Protein AF-A0A351MUK8-F1 (afdb_monomer_lite)

Secondary structure (DSSP, 8-state):
--SSSHHHHHSS-----PPPPPHHHHHHHTT-S-SS--SSGGGPEEEE-STTEEEEEEEETTEEEEEEEEEEEE-TTS-EEEEEEEEE--TT--TT--

Foldseek 3Di:
DPPPVVVVVVVVPPPPPPDPDDPVRVVVVLCPDDLDFDPDQVNFDWADDPPQWIWTWGGDPQKIKIQTFGNPCADPVRDGDRPDIDIDHDPPDDPNPD

Radius of gyration: 23.45 Å; chains: 1; bounding box: 32×62×58 Å

Sequence (98 aa):
MAHTWVLALLMAGAVQLDAADSPEQMLGRCKVTWNSPSRDAFDSMPLSGTRGSGANVWFSEGALYFYLGHNGAYDADEVLRKIGALTLMVPGLELFKL

Structure (mmCIF, N/CA/C/O backbone):
data_AF-A0A351MUK8-F1
#
_entry.id   AF-A0A351MUK8-F1
#
loop_
_atom_site.group_PDB
_atom_site.id
_atom_site.type_symbol
_atom_site.label_atom_id
_atom_site.label_alt_id
_atom_site.label_comp_id
_atom_site.label_asym_id
_atom_site.label_entity_id
_atom_site.label_seq_id
_atom_site.pdbx_PDB_ins_code
_atom_site.Cartn_x
_atom_site.Cartn_y
_atom_site.Cartn_z
_atom_site.occupancy
_atom_site.B_iso_or_equiv
_atom_site.auth_seq_id
_atom_site.auth_comp_id
_atom_site.auth_asym_id
_atom_site.auth_atom_id
_atom_site.pdbx_PDB_model_num
ATOM 1 N N . MET A 1 1 ? -8.819 50.345 -40.351 1.00 57.19 1 MET A N 1
ATOM 2 C CA . MET A 1 1 ? -9.690 50.271 -39.156 1.00 57.19 1 MET A CA 1
ATOM 3 C C . MET A 1 1 ? -9.934 48.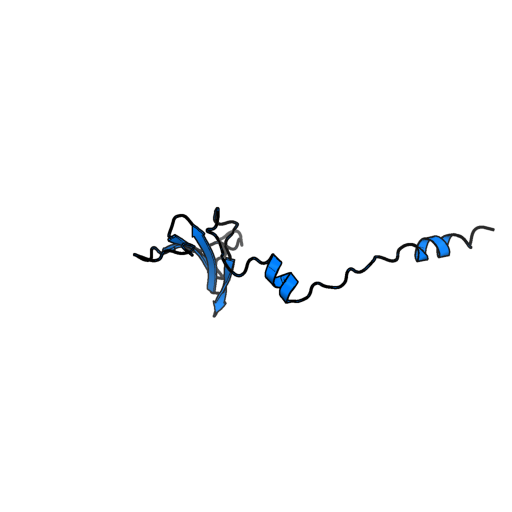809 -38.772 1.00 57.19 1 MET A C 1
ATOM 5 O O . MET A 1 1 ? -11.026 48.305 -38.972 1.00 57.19 1 MET A O 1
ATOM 9 N N . ALA A 1 2 ? -8.910 48.096 -38.290 1.00 51.75 2 ALA A N 1
ATOM 10 C CA . ALA A 1 2 ? -9.033 46.675 -37.921 1.00 51.75 2 ALA A CA 1
ATOM 11 C C . ALA A 1 2 ? -7.965 46.233 -36.898 1.00 51.75 2 ALA A C 1
ATOM 13 O O . ALA A 1 2 ? -7.562 45.077 -36.885 1.00 51.75 2 ALA A O 1
ATOM 14 N N . HIS A 1 3 ? -7.419 47.154 -36.094 1.00 52.84 3 HIS A N 1
ATOM 15 C CA . HIS A 1 3 ? -6.272 46.876 -35.207 1.00 52.84 3 HIS A CA 1
ATOM 16 C C . HIS A 1 3 ? -6.550 47.205 -33.735 1.00 52.84 3 HIS A C 1
ATOM 18 O O . HIS A 1 3 ? -5.628 47.280 -32.935 1.00 52.84 3 HIS A O 1
ATOM 24 N N . THR A 1 4 ? -7.817 47.394 -33.362 1.00 54.28 4 THR A N 1
ATOM 25 C CA . THR A 1 4 ? -8.186 47.761 -31.981 1.00 54.28 4 THR A CA 1
ATOM 26 C C . THR A 1 4 ? -8.927 46.638 -31.247 1.00 54.28 4 THR A C 1
ATOM 28 O O . THR A 1 4 ? -9.018 46.664 -30.028 1.00 54.28 4 THR A O 1
ATOM 31 N N . TRP A 1 5 ? -9.392 45.599 -31.950 1.00 48.38 5 TRP A N 1
ATOM 32 C CA . TRP A 1 5 ? -10.211 44.536 -31.347 1.00 48.38 5 TRP A CA 1
ATOM 33 C C . TRP A 1 5 ? -9.409 43.358 -30.772 1.00 48.38 5 TRP A C 1
ATOM 35 O O . TRP A 1 5 ? -9.886 42.685 -29.864 1.00 48.38 5 TRP A O 1
ATOM 45 N N . VAL A 1 6 ? -8.175 43.125 -31.236 1.00 54.69 6 VAL A N 1
ATOM 46 C CA . VAL A 1 6 ? -7.361 41.972 -30.792 1.00 54.69 6 VAL A CA 1
ATOM 47 C C . VAL A 1 6 ? -6.901 42.123 -29.335 1.00 54.69 6 VAL A C 1
ATOM 49 O O . VAL A 1 6 ? -6.864 41.146 -28.595 1.00 54.69 6 VAL A O 1
ATOM 52 N N . LEU A 1 7 ? -6.631 43.354 -28.888 1.00 48.28 7 LEU A N 1
ATOM 53 C CA . LEU A 1 7 ? -6.224 43.627 -27.504 1.00 48.28 7 LEU A CA 1
ATOM 54 C C . LEU A 1 7 ? -7.366 43.416 -26.498 1.00 48.28 7 LEU A C 1
ATOM 56 O O . LEU A 1 7 ? -7.111 42.988 -25.378 1.00 48.28 7 LEU A O 1
ATOM 60 N N . ALA A 1 8 ? -8.622 43.644 -26.896 1.00 52.00 8 ALA A N 1
ATOM 61 C CA . ALA A 1 8 ? -9.775 43.414 -26.025 1.00 52.00 8 ALA A CA 1
ATOM 62 C C . ALA A 1 8 ? -10.039 41.915 -25.784 1.00 52.00 8 ALA A C 1
ATOM 64 O O . ALA A 1 8 ? -10.451 41.536 -24.690 1.00 52.00 8 ALA A O 1
ATOM 65 N N . LEU A 1 9 ? -9.743 41.053 -26.768 1.00 50.25 9 LEU A N 1
ATOM 66 C CA . LEU A 1 9 ? -9.906 39.600 -26.632 1.00 50.25 9 LEU A CA 1
ATOM 67 C C . LEU A 1 9 ? -8.844 38.960 -25.720 1.00 50.25 9 LEU A C 1
ATOM 69 O O . LEU A 1 9 ? -9.117 37.951 -25.079 1.00 50.25 9 LEU A O 1
ATOM 73 N N . LEU A 1 10 ? -7.651 39.558 -25.631 1.00 49.78 10 LEU A N 1
ATOM 74 C CA . LEU A 1 10 ? -6.561 39.079 -24.771 1.00 49.78 10 LEU A CA 1
ATOM 75 C C . LEU A 1 10 ? -6.753 39.438 -23.287 1.00 49.78 10 LEU A C 1
ATOM 77 O O . LEU A 1 10 ? -6.191 38.767 -22.428 1.00 49.78 10 LEU A O 1
ATOM 81 N N . MET A 1 11 ? -7.574 40.445 -22.971 1.00 53.22 11 MET A N 1
ATOM 82 C CA . MET A 1 11 ? -7.812 40.895 -21.590 1.00 53.22 11 MET A CA 1
ATOM 83 C C . MET A 1 11 ? -9.021 40.227 -20.911 1.00 53.22 11 MET A C 1
ATOM 85 O O . MET A 1 11 ? -9.199 40.382 -19.707 1.00 53.22 11 MET A O 1
ATOM 89 N N . ALA A 1 12 ? -9.847 39.475 -21.649 1.00 51.28 12 ALA A N 1
ATOM 90 C CA . ALA A 1 12 ? -11.023 38.785 -21.102 1.00 51.28 12 ALA A CA 1
ATOM 91 C C . ALA A 1 12 ? -10.709 37.400 -20.499 1.00 51.28 12 ALA A C 1
ATOM 93 O O . ALA A 1 12 ? -11.563 36.795 -19.858 1.00 51.28 12 ALA A O 1
ATOM 94 N N . GLY A 1 13 ? -9.486 36.895 -20.684 1.00 51.94 13 GLY A N 1
ATOM 95 C CA . GLY A 1 13 ? -9.025 35.617 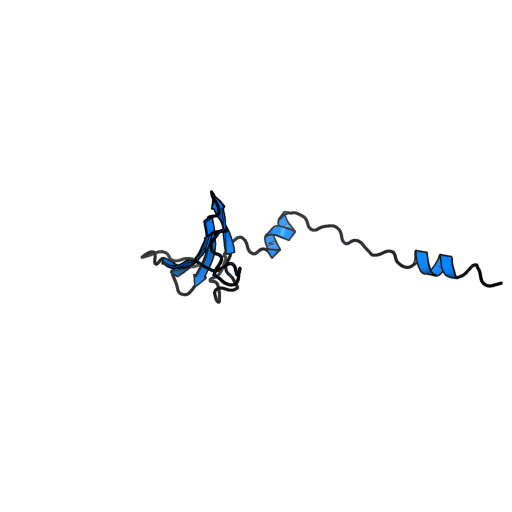-20.144 1.00 51.94 13 GLY A CA 1
ATOM 96 C C . GLY A 1 13 ? -8.347 35.757 -18.785 1.00 51.94 13 GLY A C 1
ATOM 97 O O . GLY A 1 13 ? -7.248 35.242 -18.604 1.00 51.94 13 GLY A O 1
ATOM 98 N N . ALA A 1 14 ? -8.951 36.470 -17.834 1.00 58.09 14 ALA A N 1
ATOM 99 C CA . ALA A 1 14 ? -8.521 36.351 -16.446 1.00 58.09 14 ALA A CA 1
ATOM 100 C C . ALA A 1 14 ? -8.962 34.967 -15.953 1.00 58.09 14 ALA A C 1
ATOM 102 O O . ALA A 1 14 ? -10.083 34.797 -15.486 1.00 58.0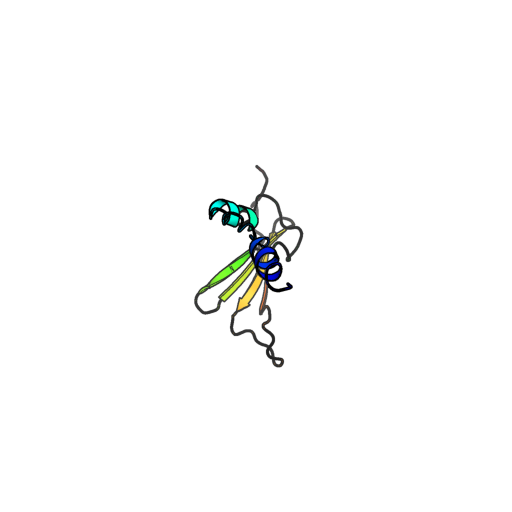9 14 ALA A O 1
ATOM 103 N N . VAL A 1 15 ? -8.098 33.963 -16.120 1.00 60.91 15 VAL A N 1
ATOM 104 C CA . VAL A 1 15 ? -8.240 32.676 -15.436 1.00 60.91 15 VAL A CA 1
ATOM 105 C C . VAL A 1 15 ? -8.292 33.006 -13.949 1.00 60.91 15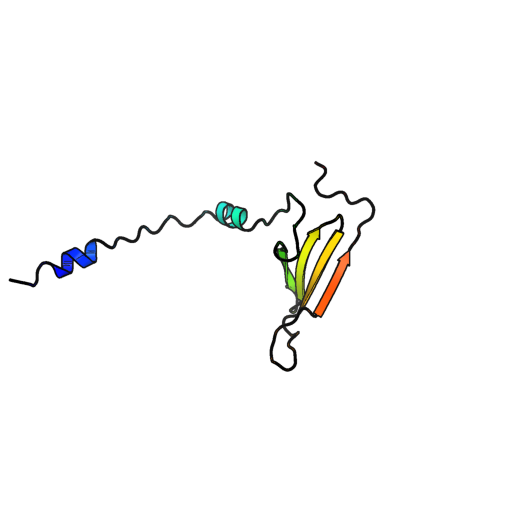 VAL A C 1
ATOM 107 O O . VAL A 1 15 ? -7.296 33.475 -13.395 1.00 60.91 15 VAL A O 1
ATOM 110 N N . GLN A 1 16 ? -9.452 32.837 -13.309 1.00 61.75 16 GLN A N 1
ATOM 111 C CA . GLN A 1 16 ? -9.515 32.857 -11.855 1.00 61.75 16 GLN A CA 1
ATOM 112 C C . GLN A 1 16 ? -8.621 31.720 -11.357 1.00 61.75 16 GLN A C 1
ATOM 114 O O . GLN A 1 16 ? -8.970 30.546 -11.453 1.00 61.75 16 GLN A O 1
ATOM 119 N N . LEU A 1 17 ? -7.427 32.071 -10.883 1.00 59.12 17 LEU A N 1
ATOM 120 C CA . LEU A 1 17 ? -6.626 31.172 -10.073 1.00 59.12 17 LEU A CA 1
ATOM 121 C C . LEU A 1 17 ? -7.377 31.055 -8.752 1.00 59.12 17 LEU A C 1
ATOM 123 O O . LEU A 1 17 ? -7.342 31.983 -7.941 1.00 59.12 17 LEU A O 1
ATOM 127 N N . ASP A 1 18 ? -8.114 29.958 -8.580 1.00 71.19 18 ASP A N 1
ATOM 128 C CA . ASP A 1 18 ? -8.664 29.620 -7.275 1.00 71.19 18 ASP A CA 1
ATOM 129 C C . ASP A 1 18 ? -7.527 29.655 -6.252 1.00 71.19 18 ASP A C 1
ATOM 131 O O . ASP A 1 18 ? -6.390 29.253 -6.538 1.00 71.19 18 ASP A O 1
ATOM 135 N N . ALA A 1 19 ? -7.822 30.190 -5.069 1.00 72.56 19 ALA A N 1
ATOM 136 C CA . ALA A 1 19 ? -6.863 30.178 -3.981 1.00 72.56 19 ALA A CA 1
ATOM 137 C C . ALA A 1 19 ? -6.428 28.726 -3.747 1.00 72.56 19 ALA A C 1
ATOM 139 O O . ALA A 1 19 ? -7.271 27.837 -3.625 1.00 72.56 19 ALA A O 1
ATOM 140 N N . ALA A 1 20 ? -5.115 28.486 -3.720 1.00 79.12 20 ALA A N 1
ATOM 141 C CA . ALA A 1 20 ? -4.591 27.162 -3.420 1.00 79.12 20 ALA A CA 1
ATOM 142 C C . ALA A 1 20 ? -5.178 26.684 -2.083 1.00 79.12 20 ALA A C 1
ATOM 144 O O . ALA A 1 20 ? -5.185 27.441 -1.108 1.00 79.12 20 ALA A O 1
ATOM 145 N N . ASP A 1 21 ? -5.681 25.448 -2.059 1.00 83.31 21 ASP A N 1
ATOM 146 C CA . ASP A 1 21 ? -6.203 24.829 -0.842 1.00 83.31 21 ASP A CA 1
ATOM 147 C C . ASP A 1 21 ? -5.176 24.945 0.291 1.00 83.31 21 ASP A C 1
ATOM 149 O O . ASP A 1 21 ? -3.966 24.802 0.077 1.00 83.31 21 ASP A O 1
ATOM 153 N N . SER A 1 22 ? -5.648 25.148 1.522 1.00 88.31 22 SER A N 1
ATOM 154 C CA . SER A 1 22 ? -4.760 25.041 2.676 1.00 88.31 22 SER A CA 1
ATOM 155 C C . SER A 1 22 ? -4.193 23.613 2.774 1.00 88.31 22 SER A C 1
ATOM 157 O O . SER A 1 22 ? -4.848 22.656 2.345 1.00 88.31 22 SER A O 1
ATOM 159 N N . PRO A 1 23 ? -3.011 23.411 3.384 1.00 83.62 23 PRO A N 1
ATOM 160 C CA . PRO A 1 23 ? -2.463 22.069 3.589 1.00 83.62 23 PRO A CA 1
ATOM 161 C C . PRO A 1 23 ? -3.451 21.104 4.266 1.00 83.62 23 PRO A C 1
ATOM 163 O O . PRO A 1 23 ? -3.505 19.929 3.918 1.00 83.62 23 PRO A O 1
ATOM 166 N N . GLU A 1 24 ? -4.286 21.599 5.184 1.00 84.81 24 GLU A N 1
ATOM 167 C CA . GLU A 1 24 ? -5.325 20.808 5.855 1.00 84.81 24 GLU A CA 1
ATOM 168 C C . GLU A 1 24 ? -6.440 20.371 4.897 1.00 84.81 24 GLU A C 1
ATOM 170 O O . GLU A 1 24 ? -6.865 19.215 4.920 1.00 84.81 24 GLU A O 1
ATOM 175 N N . GLN A 1 25 ? -6.880 21.267 4.012 1.00 84.81 25 GLN A N 1
ATOM 176 C CA . GLN A 1 25 ? -7.870 20.954 2.980 1.00 84.81 25 GLN A CA 1
ATOM 177 C C . GLN A 1 25 ? -7.314 19.952 1.960 1.00 84.81 25 GLN A C 1
ATOM 179 O O . GLN A 1 25 ? -8.028 19.031 1.558 1.00 84.81 25 GLN A O 1
ATOM 184 N N . MET A 1 26 ? -6.033 20.071 1.594 1.00 84.25 26 MET A N 1
ATOM 185 C CA . MET A 1 26 ? -5.353 19.091 0.742 1.00 84.25 26 MET A CA 1
ATOM 186 C C . MET A 1 26 ? -5.283 17.714 1.414 1.00 84.25 26 MET A C 1
ATOM 188 O O . MET A 1 26 ? -5.632 16.707 0.800 1.00 84.25 26 MET A O 1
ATOM 192 N N . LEU A 1 27 ? -4.895 17.659 2.692 1.00 80.50 27 LEU A N 1
ATOM 193 C CA . LEU A 1 27 ? -4.823 16.413 3.462 1.00 80.50 27 LEU A CA 1
ATOM 194 C C . LEU A 1 27 ? -6.197 15.759 3.643 1.00 80.50 27 LEU A C 1
ATOM 196 O O . LEU A 1 27 ? -6.307 14.534 3.550 1.00 80.50 27 LEU A O 1
ATOM 200 N N . GLY A 1 28 ? -7.250 16.560 3.832 1.00 80.38 28 GLY A N 1
ATOM 201 C CA . GLY A 1 28 ? -8.627 16.077 3.924 1.00 80.38 28 GLY A CA 1
ATOM 202 C C . GLY A 1 28 ? -9.080 15.308 2.678 1.00 80.38 28 GLY A C 1
ATOM 203 O O . GLY A 1 28 ? -9.825 14.334 2.793 1.00 80.38 28 GLY A O 1
ATOM 204 N N . ARG A 1 29 ? -8.579 15.673 1.489 1.00 79.25 29 ARG A N 1
ATOM 205 C CA . ARG A 1 29 ? -8.862 14.962 0.227 1.00 79.25 29 ARG A CA 1
ATOM 206 C C . ARG A 1 29 ? -8.118 13.632 0.111 1.00 79.25 29 ARG A C 1
ATOM 208 O O . ARG A 1 29 ? -8.616 12.713 -0.531 1.00 79.25 29 ARG A O 1
ATOM 215 N N . CYS A 1 30 ? -6.957 13.512 0.751 1.00 76.69 30 CYS A N 1
ATOM 216 C CA . CYS A 1 30 ? -6.100 12.330 0.674 1.00 76.69 30 CYS A CA 1
ATOM 217 C C . CYS A 1 30 ? -6.558 11.160 1.562 1.00 76.69 30 CYS A C 1
ATOM 219 O O . CYS A 1 30 ? -5.919 10.113 1.524 1.00 76.69 30 CYS A O 1
ATOM 221 N N . LYS A 1 31 ? -7.627 11.317 2.365 1.00 75.06 31 LYS A N 1
ATOM 222 C CA . LYS A 1 31 ? -8.154 10.283 3.284 1.00 75.06 31 LYS A CA 1
ATOM 223 C C . LYS A 1 31 ? -7.057 9.598 4.120 1.00 75.06 31 LYS A C 1
ATOM 225 O O . LYS A 1 31 ? -7.071 8.388 4.313 1.00 75.06 31 LYS A O 1
ATOM 230 N N . VAL A 1 32 ? -6.105 10.386 4.627 1.00 78.62 32 VAL A N 1
ATOM 231 C CA . VAL A 1 32 ? -4.924 9.883 5.360 1.00 78.62 32 VAL A CA 1
ATOM 232 C C . VAL A 1 32 ? -5.262 9.179 6.678 1.00 78.62 32 VAL A C 1
ATOM 234 O O . VAL A 1 32 ? -4.460 8.409 7.199 1.00 78.62 32 VAL A O 1
ATOM 237 N N . THR A 1 33 ? -6.459 9.426 7.210 1.00 82.06 33 THR A N 1
ATOM 238 C CA . THR A 1 33 ? -7.015 8.720 8.362 1.00 82.06 33 THR A CA 1
ATOM 239 C C . THR A 1 33 ? -8.128 7.804 7.879 1.00 82.06 33 THR A C 1
ATOM 241 O O . THR A 1 33 ? -9.116 8.278 7.314 1.00 82.06 33 THR A O 1
ATOM 244 N N . TRP A 1 34 ? -8.018 6.504 8.153 1.00 81.62 34 TRP A N 1
ATOM 245 C CA . TRP A 1 34 ? -9.152 5.605 7.974 1.00 81.62 34 TRP A CA 1
ATOM 246 C C . TRP A 1 34 ? -10.172 5.839 9.084 1.00 81.62 34 TRP A C 1
ATOM 248 O O . TRP A 1 34 ? -9.876 5.693 10.267 1.00 81.62 34 TRP A O 1
ATOM 258 N N . ASN A 1 35 ? -11.392 6.176 8.685 1.00 85.88 35 ASN A N 1
ATOM 259 C CA . ASN A 1 35 ? -12.580 6.251 9.538 1.00 85.88 35 ASN A CA 1
ATOM 260 C C . ASN A 1 35 ? -13.607 5.155 9.200 1.00 85.88 35 ASN A C 1
ATOM 262 O O . ASN A 1 35 ? -14.643 5.052 9.848 1.00 85.88 35 ASN A O 1
ATOM 266 N N . SER A 1 36 ? -13.319 4.351 8.179 1.00 87.75 36 SER A N 1
ATOM 267 C CA . SER A 1 36 ? -14.118 3.220 7.725 1.00 87.75 36 SER A CA 1
ATOM 268 C C . SER A 1 36 ? -13.209 2.187 7.043 1.00 87.75 36 SER A C 1
ATOM 270 O O . SER A 1 36 ? -12.123 2.553 6.573 1.00 87.75 36 SER A O 1
ATOM 272 N N . PRO A 1 37 ? -13.624 0.909 6.974 1.00 89.44 37 PRO A N 1
ATOM 273 C CA . PRO A 1 37 ? -12.933 -0.094 6.174 1.00 89.44 37 PRO A CA 1
ATOM 274 C C . PRO A 1 37 ? -12.864 0.295 4.691 1.00 89.44 37 PRO A C 1
ATOM 276 O O . PRO A 1 37 ? -13.783 0.900 4.141 1.00 89.44 37 PRO A O 1
ATOM 279 N N . SER A 1 38 ? -11.779 -0.101 4.038 1.00 91.00 38 SER A N 1
ATOM 280 C CA . SER A 1 38 ? -11.582 -0.011 2.592 1.00 91.00 38 SER A CA 1
ATOM 281 C C . SER A 1 38 ? -12.485 -1.000 1.852 1.00 91.00 38 SER A C 1
ATOM 283 O O . SER A 1 38 ? -12.662 -2.140 2.300 1.00 91.00 38 SER A O 1
ATOM 285 N N . ARG A 1 39 ? -13.011 -0.595 0.689 1.00 92.56 39 ARG A N 1
ATOM 286 C CA . ARG A 1 39 ? -13.815 -1.483 -0.163 1.00 92.56 39 ARG A CA 1
ATOM 287 C C . ARG A 1 39 ? -12.951 -2.568 -0.800 1.00 92.56 39 ARG A C 1
ATOM 289 O O . ARG A 1 39 ? -13.363 -3.718 -0.878 1.00 92.56 39 ARG A O 1
ATOM 296 N N . ASP A 1 40 ? -11.773 -2.182 -1.279 1.00 92.88 40 ASP A N 1
ATOM 297 C CA . ASP A 1 40 ? -10.824 -3.043 -1.981 1.00 92.88 40 ASP A CA 1
ATOM 298 C C . ASP A 1 40 ? -9.415 -2.406 -1.982 1.00 92.88 40 ASP A C 1
ATOM 300 O O . ASP A 1 40 ? -9.158 -1.407 -1.306 1.00 92.88 40 ASP A O 1
ATOM 304 N N . ALA A 1 41 ? -8.481 -2.982 -2.743 1.00 93.56 41 ALA A N 1
ATOM 305 C CA . ALA A 1 41 ? -7.104 -2.497 -2.826 1.00 93.56 41 ALA A CA 1
ATOM 306 C C . ALA A 1 41 ? -6.942 -1.119 -3.508 1.00 93.56 41 ALA A C 1
ATOM 308 O O . ALA A 1 41 ? -5.876 -0.510 -3.378 1.00 93.56 41 ALA A O 1
ATOM 309 N N . PHE A 1 42 ? -7.948 -0.603 -4.224 1.00 91.75 42 PHE A N 1
ATOM 310 C CA . PHE A 1 42 ? -7.897 0.741 -4.814 1.00 91.75 42 PHE A CA 1
ATOM 311 C C . PHE A 1 42 ? -8.012 1.845 -3.758 1.00 91.75 42 PHE A C 1
ATOM 313 O O . PHE A 1 42 ? -7.520 2.946 -3.985 1.00 91.75 42 PHE A O 1
ATOM 320 N N . ASP A 1 43 ? -8.573 1.534 -2.588 1.00 91.50 43 ASP A N 1
ATOM 321 C CA . ASP A 1 43 ? -8.615 2.432 -1.429 1.00 91.50 43 ASP A CA 1
ATOM 322 C C . ASP A 1 43 ? -7.329 2.361 -0.577 1.00 91.50 43 ASP A C 1
ATOM 324 O O . ASP A 1 43 ? -7.267 2.908 0.527 1.00 91.50 43 ASP A O 1
ATOM 328 N N . SER A 1 44 ? -6.298 1.656 -1.058 1.00 92.88 44 SER A N 1
ATOM 329 C CA . SER A 1 44 ? -5.060 1.472 -0.306 1.00 92.88 44 SER A CA 1
ATOM 330 C C . SER A 1 44 ? -4.257 2.756 -0.148 1.00 92.88 44 SER A C 1
ATOM 332 O O . SER A 1 44 ? -4.073 3.540 -1.079 1.00 92.88 44 SER A O 1
ATOM 334 N N . MET A 1 45 ? -3.696 2.925 1.045 1.00 92.56 45 MET A N 1
ATOM 335 C CA . MET A 1 45 ? -2.779 4.003 1.350 1.00 92.56 45 MET A CA 1
ATOM 336 C C . MET A 1 45 ? -1.350 3.581 0.979 1.00 92.56 45 MET A C 1
ATOM 338 O O . MET A 1 45 ? -0.881 2.527 1.431 1.00 92.56 45 MET A O 1
ATOM 342 N N . PRO A 1 46 ? -0.639 4.365 0.150 1.00 91.81 46 PRO A N 1
ATOM 343 C CA . PRO A 1 46 ? 0.756 4.098 -0.149 1.00 91.81 46 PRO A CA 1
ATOM 344 C C . PRO A 1 46 ? 1.626 4.439 1.064 1.00 91.81 46 PRO A C 1
ATOM 346 O O . PRO A 1 46 ? 1.543 5.527 1.629 1.00 91.81 46 PRO A O 1
ATOM 349 N N . LEU A 1 47 ? 2.507 3.516 1.431 1.00 91.69 47 LEU A N 1
ATOM 350 C CA . LEU A 1 47 ? 3.542 3.698 2.435 1.00 91.69 47 LEU A CA 1
ATOM 351 C C . LEU A 1 47 ? 4.904 3.629 1.754 1.00 91.69 47 LEU A C 1
ATOM 353 O O . LEU A 1 47 ? 5.243 2.634 1.109 1.00 91.69 47 LEU A O 1
ATOM 357 N N . SER A 1 48 ? 5.699 4.681 1.927 1.00 90.19 48 SER A N 1
ATOM 358 C CA . SER A 1 48 ? 7.108 4.669 1.548 1.00 90.19 48 SER A CA 1
ATOM 359 C C . SER A 1 48 ? 7.941 4.211 2.736 1.00 90.19 48 SER A C 1
ATOM 361 O O . SER A 1 48 ? 7.803 4.736 3.840 1.00 90.19 48 SER A O 1
ATOM 363 N N . GLY A 1 49 ? 8.827 3.253 2.505 1.00 90.69 49 GLY A N 1
ATOM 364 C CA . GLY A 1 49 ? 9.856 2.853 3.452 1.00 90.69 49 GLY A CA 1
ATOM 365 C C . GLY A 1 49 ? 11.211 3.469 3.115 1.00 90.69 49 GLY A C 1
ATOM 366 O O . GLY A 1 49 ? 11.339 4.374 2.287 1.00 90.69 49 GLY A O 1
ATOM 367 N N . THR A 1 50 ? 12.252 2.958 3.770 1.00 93.25 50 THR A N 1
ATOM 368 C CA . THR A 1 50 ? 13.645 3.299 3.452 1.00 93.25 50 THR A CA 1
ATOM 369 C C . THR A 1 50 ? 14.231 2.295 2.460 1.00 93.25 50 THR A C 1
ATOM 371 O O . THR A 1 50 ? 13.706 1.193 2.288 1.00 93.25 50 THR A O 1
ATOM 374 N N . ARG A 1 51 ? 15.337 2.663 1.799 1.00 94.81 51 ARG A N 1
ATOM 375 C CA . ARG A 1 51 ? 16.105 1.762 0.916 1.00 94.81 51 ARG A CA 1
ATOM 376 C C . ARG A 1 51 ? 15.268 1.128 -0.204 1.00 94.81 51 ARG A C 1
ATOM 378 O O . ARG A 1 51 ? 15.454 -0.036 -0.521 1.00 94.81 51 ARG A O 1
ATOM 385 N N . GLY A 1 52 ? 14.331 1.885 -0.772 1.00 93.56 52 GLY A N 1
ATOM 386 C CA . GLY A 1 52 ? 13.506 1.425 -1.891 1.00 93.56 52 GLY A CA 1
ATOM 387 C C . GLY A 1 52 ? 12.310 0.553 -1.508 1.00 93.56 52 GLY A C 1
ATOM 388 O O . GLY A 1 52 ? 11.530 0.213 -2.393 1.00 93.56 52 GLY A O 1
ATOM 389 N N . SER A 1 53 ? 12.130 0.220 -0.226 1.00 95.06 53 SER A N 1
ATOM 390 C CA . SER A 1 53 ? 10.951 -0.508 0.256 1.00 95.06 53 SER A CA 1
ATOM 391 C C . SER A 1 53 ? 9.697 0.367 0.265 1.00 95.06 53 SER A C 1
ATOM 393 O O . SER A 1 53 ? 9.762 1.578 0.471 1.00 95.06 53 SER A O 1
ATOM 395 N N . GLY A 1 54 ? 8.541 -0.257 0.070 1.00 95.31 54 GLY A N 1
ATOM 396 C CA . GLY A 1 54 ? 7.242 0.385 0.214 1.00 95.31 54 GLY A CA 1
ATOM 397 C C . GLY A 1 54 ? 6.111 -0.634 0.212 1.00 95.31 54 GLY A C 1
ATOM 398 O O . GLY A 1 54 ? 6.325 -1.829 0.005 1.00 95.31 54 GLY A O 1
ATOM 399 N N . ALA A 1 55 ? 4.893 -0.167 0.441 1.00 96.25 55 ALA A N 1
ATOM 400 C CA . ALA A 1 55 ? 3.707 -1.004 0.369 1.00 96.25 55 ALA A CA 1
ATOM 401 C C . ALA A 1 55 ? 2.472 -0.181 0.011 1.00 96.25 55 ALA A C 1
ATOM 403 O O . ALA A 1 55 ? 2.413 1.014 0.269 1.00 96.25 55 ALA A O 1
ATOM 404 N N . ASN A 1 56 ? 1.466 -0.834 -0.549 1.00 95.81 56 ASN A N 1
ATOM 405 C CA . ASN A 1 56 ? 0.093 -0.347 -0.492 1.00 95.81 56 ASN A CA 1
ATOM 406 C C . ASN A 1 56 ? -0.606 -1.095 0.636 1.00 95.81 56 ASN A C 1
ATOM 408 O O . ASN A 1 56 ? -0.546 -2.324 0.647 1.00 95.81 56 ASN A O 1
ATOM 412 N N . VAL A 1 57 ? -1.236 -0.377 1.563 1.00 94.62 57 VAL A N 1
ATOM 413 C CA . VAL A 1 57 ? -1.897 -0.964 2.735 1.00 94.62 57 VAL A CA 1
ATOM 414 C C . VAL A 1 57 ? -3.362 -0.583 2.745 1.00 94.62 57 VAL A C 1
ATOM 416 O O . VAL A 1 57 ? -3.689 0.569 2.491 1.00 94.62 57 VAL A O 1
ATOM 419 N N . TRP A 1 58 ? -4.246 -1.527 3.036 1.00 93.44 58 TRP A N 1
ATOM 420 C CA . TRP A 1 58 ? -5.666 -1.253 3.240 1.00 93.44 58 TRP A CA 1
ATOM 421 C C . TRP A 1 58 ? -6.229 -2.173 4.314 1.00 93.44 58 TRP A C 1
ATOM 423 O O . TRP A 1 58 ? -5.680 -3.245 4.574 1.00 93.44 58 TRP A O 1
ATOM 433 N N . PHE A 1 59 ? -7.318 -1.754 4.949 1.00 91.38 59 PHE A N 1
ATOM 434 C CA . PHE A 1 59 ? -8.035 -2.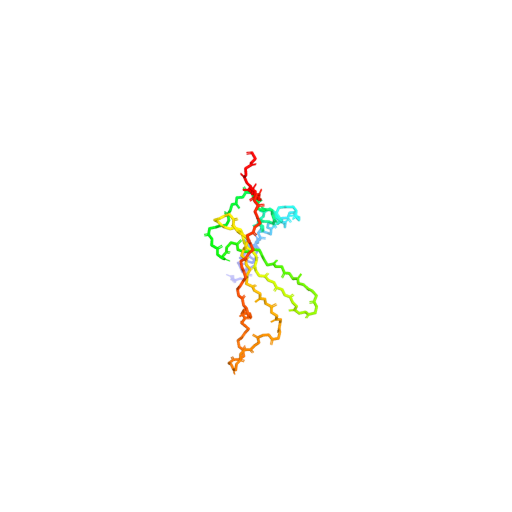592 5.902 1.00 91.38 59 PHE A CA 1
ATOM 435 C C . PHE A 1 59 ? -9.377 -2.993 5.319 1.00 91.38 59 PHE A C 1
ATOM 437 O O . PHE A 1 59 ? -10.163 -2.128 4.950 1.00 91.38 59 PHE A O 1
ATOM 444 N N . SER A 1 60 ? -9.664 -4.284 5.266 1.00 90.00 60 SER A N 1
ATOM 445 C CA . SER A 1 60 ? -10.964 -4.786 4.828 1.00 90.00 60 SER A CA 1
ATOM 446 C C . SER A 1 60 ? -11.288 -6.069 5.580 1.00 90.00 60 SER A C 1
ATOM 448 O O . SER A 1 60 ? -10.383 -6.724 6.079 1.00 90.00 60 SER A O 1
ATOM 450 N N . GLU A 1 61 ? -12.568 -6.404 5.720 1.00 87.88 61 GLU A N 1
ATOM 451 C CA . GLU A 1 61 ? -13.011 -7.686 6.301 1.00 87.88 61 GLU A CA 1
ATOM 452 C C . GLU A 1 61 ? -12.330 -8.083 7.635 1.00 87.88 61 GLU A C 1
ATOM 454 O O . GLU A 1 61 ? -12.112 -9.258 7.917 1.00 87.88 61 GLU A O 1
ATOM 459 N N . GLY A 1 62 ? -11.972 -7.109 8.481 1.00 87.00 62 GLY A N 1
ATOM 460 C CA . GLY A 1 62 ? -11.319 -7.385 9.766 1.00 87.00 62 GLY A CA 1
ATOM 461 C C . GLY A 1 62 ? -9.807 -7.648 9.695 1.00 87.00 62 GLY A C 1
ATOM 462 O O . GLY A 1 62 ? -9.208 -8.004 10.709 1.00 87.00 62 GLY A O 1
ATOM 463 N N . ALA A 1 63 ? -9.170 -7.472 8.537 1.00 90.44 63 ALA A N 1
ATOM 464 C CA . ALA A 1 63 ? -7.749 -7.728 8.331 1.00 90.44 63 ALA A CA 1
ATOM 465 C C . ALA A 1 63 ? -7.032 -6.562 7.636 1.00 90.44 63 ALA A C 1
ATOM 467 O O . ALA A 1 63 ? -7.610 -5.807 6.851 1.00 90.44 63 ALA A O 1
ATOM 468 N N . LEU A 1 64 ? -5.732 -6.435 7.913 1.00 92.50 64 LEU A N 1
ATOM 469 C CA . LEU A 1 64 ? -4.840 -5.558 7.159 1.00 92.50 64 LEU A CA 1
ATOM 470 C C . LEU A 1 64 ? -4.253 -6.323 5.977 1.00 92.50 64 LEU A C 1
ATOM 472 O O . LEU A 1 64 ? -3.695 -7.406 6.141 1.00 92.50 64 LEU A O 1
ATOM 476 N N . TYR A 1 65 ? -4.310 -5.722 4.801 1.00 95.00 65 TYR A N 1
ATOM 477 C CA . TYR A 1 65 ? -3.740 -6.262 3.579 1.00 95.00 65 TYR A CA 1
ATOM 478 C C . TYR A 1 65 ? -2.612 -5.371 3.081 1.00 95.00 65 TYR A C 1
ATOM 480 O O . TYR A 1 65 ? -2.644 -4.149 3.237 1.00 95.00 65 TYR A O 1
ATOM 488 N N . PHE A 1 66 ? -1.623 -6.000 2.456 1.00 96.62 66 PHE A N 1
ATOM 489 C CA . PHE A 1 66 ? -0.428 -5.349 1.955 1.00 96.62 66 PHE A CA 1
ATOM 490 C C . PHE A 1 66 ? -0.120 -5.858 0.554 1.00 96.62 66 PHE A C 1
ATOM 492 O O . PHE A 1 66 ? 0.007 -7.065 0.346 1.00 96.62 66 PHE A O 1
ATOM 499 N N . TYR A 1 67 ? 0.123 -4.942 -0.379 1.00 97.25 67 TYR A N 1
ATOM 500 C CA . TYR A 1 67 ? 0.938 -5.233 -1.553 1.00 97.25 67 TYR A CA 1
ATOM 501 C C . TYR A 1 67 ? 2.330 -4.675 -1.338 1.00 97.25 67 TYR A C 1
ATOM 503 O O . TYR A 1 67 ? 2.532 -3.460 -1.340 1.00 97.25 67 TYR A O 1
ATOM 511 N N . LEU A 1 68 ? 3.288 -5.576 -1.165 1.00 96.50 68 LEU A N 1
ATOM 512 C CA . LEU A 1 68 ? 4.680 -5.237 -0.935 1.00 96.50 68 LEU A CA 1
ATOM 513 C C . LEU A 1 68 ? 5.306 -4.731 -2.237 1.00 96.50 68 LEU A C 1
ATOM 515 O O . LEU A 1 68 ? 5.081 -5.283 -3.318 1.00 96.50 68 LEU A O 1
ATOM 519 N N . GLY A 1 69 ? 6.088 -3.663 -2.133 1.00 95.31 69 GLY A N 1
ATOM 520 C CA . GLY A 1 69 ? 6.786 -3.040 -3.246 1.00 95.31 69 GLY A CA 1
ATOM 521 C C . GLY A 1 69 ? 8.259 -2.823 -2.931 1.00 95.31 69 GLY A C 1
ATOM 522 O O . GLY A 1 69 ? 8.648 -2.571 -1.790 1.00 95.31 69 GLY A O 1
ATOM 523 N N . HIS A 1 70 ? 9.074 -2.893 -3.976 1.00 96.06 70 HIS A N 1
ATOM 524 C CA . HIS A 1 70 ? 10.456 -2.448 -3.940 1.00 96.06 70 HIS A CA 1
ATOM 525 C C . HIS A 1 70 ? 10.765 -1.709 -5.241 1.00 96.06 70 HIS A C 1
ATOM 527 O O . HIS A 1 70 ? 10.373 -2.176 -6.306 1.00 96.06 70 HIS A O 1
ATOM 533 N N . ASN A 1 71 ? 11.468 -0.579 -5.188 1.00 94.94 71 ASN A N 1
ATOM 534 C CA . ASN A 1 71 ? 11.752 0.246 -6.372 1.00 94.94 71 ASN A CA 1
ATOM 535 C C . ASN A 1 71 ? 12.624 -0.446 -7.436 1.00 94.94 71 ASN A C 1
ATOM 537 O O . ASN A 1 71 ? 12.718 0.054 -8.546 1.00 94.94 71 ASN A O 1
ATOM 541 N N . GLY A 1 72 ? 13.261 -1.566 -7.096 1.00 95.88 72 GLY A N 1
ATOM 542 C CA . GLY A 1 72 ? 14.011 -2.426 -8.017 1.00 95.88 72 GLY A CA 1
ATOM 543 C C . GLY A 1 72 ? 13.246 -3.655 -8.519 1.00 95.88 72 GLY A C 1
ATOM 544 O O . GLY A 1 72 ? 13.855 -4.516 -9.139 1.00 95.88 72 GLY A O 1
ATOM 545 N N . ALA A 1 73 ? 11.950 -3.786 -8.225 1.00 96.19 73 ALA A N 1
ATOM 546 C CA . ALA A 1 73 ? 11.146 -4.957 -8.582 1.00 96.19 73 ALA A CA 1
ATOM 547 C C . ALA A 1 73 ? 10.640 -4.915 -10.033 1.00 96.19 73 ALA A C 1
ATOM 549 O O . ALA A 1 73 ? 9.444 -5.070 -10.283 1.00 96.19 73 ALA A O 1
ATOM 550 N N . TYR A 1 74 ? 11.541 -4.652 -10.974 1.00 97.50 74 TYR A N 1
ATOM 551 C CA . TYR A 1 74 ? 11.232 -4.694 -12.397 1.00 97.50 74 TYR A CA 1
ATOM 552 C C . TYR A 1 74 ? 11.281 -6.134 -12.903 1.00 97.50 74 TYR A C 1
ATOM 554 O O . TYR A 1 74 ? 12.140 -6.915 -12.488 1.00 97.50 74 TYR A O 1
ATOM 562 N N . ASP A 1 75 ? 10.344 -6.487 -13.775 1.00 96.00 75 ASP A N 1
ATOM 563 C CA . ASP A 1 75 ? 10.391 -7.744 -14.517 1.00 96.00 75 ASP A CA 1
ATOM 564 C C . ASP A 1 75 ? 11.233 -7.615 -15.801 1.00 96.00 75 ASP A C 1
ATOM 566 O O . ASP A 1 75 ? 11.886 -6.599 -16.045 1.00 96.00 75 ASP A O 1
ATOM 570 N N . ALA A 1 76 ? 11.248 -8.677 -16.611 1.00 97.31 76 ALA A N 1
ATOM 571 C CA . ALA A 1 76 ? 11.994 -8.712 -17.868 1.00 97.31 76 ALA A CA 1
ATOM 572 C C . ALA A 1 76 ? 11.480 -7.712 -18.922 1.00 97.31 76 ALA A C 1
ATOM 574 O O . ALA A 1 76 ? 12.220 -7.400 -19.851 1.00 97.31 76 ALA A O 1
ATOM 575 N N . ASP A 1 77 ? 10.256 -7.201 -18.760 1.00 97.75 77 ASP A N 1
ATOM 576 C CA . ASP A 1 77 ? 9.627 -6.223 -19.651 1.00 97.75 77 ASP A CA 1
ATOM 577 C C . ASP A 1 77 ? 9.759 -4.786 -19.109 1.00 97.75 77 ASP A C 1
ATOM 579 O O . ASP A 1 77 ? 9.050 -3.882 -19.548 1.00 97.75 77 ASP A O 1
ATOM 583 N N . GLU A 1 78 ? 10.647 -4.569 -18.130 1.00 96.25 78 GLU A N 1
ATOM 584 C CA . GLU A 1 78 ? 10.884 -3.276 -17.477 1.00 96.25 78 GLU A CA 1
ATOM 585 C C . GLU A 1 78 ? 9.641 -2.709 -16.766 1.00 96.25 78 GLU A C 1
ATOM 587 O O . GLU A 1 78 ? 9.509 -1.499 -16.554 1.00 96.25 78 GLU A O 1
ATOM 592 N N . VAL A 1 79 ? 8.732 -3.579 -16.315 1.00 97.19 79 VAL A N 1
ATOM 593 C CA . VAL A 1 79 ? 7.537 -3.171 -15.572 1.00 97.19 79 VAL A CA 1
ATOM 594 C C . VAL A 1 79 ? 7.760 -3.339 -14.076 1.00 97.19 79 VAL A C 1
ATOM 596 O O . VAL A 1 79 ? 8.089 -4.421 -13.595 1.00 97.19 79 VAL A O 1
ATOM 599 N N . LEU A 1 80 ? 7.519 -2.273 -13.307 1.00 95.25 80 LEU A N 1
ATOM 600 C CA . LEU A 1 80 ? 7.575 -2.325 -11.847 1.00 95.25 80 LEU A CA 1
ATOM 601 C C . LEU A 1 80 ? 6.422 -3.176 -11.290 1.00 95.25 80 LEU A C 1
ATOM 603 O O . LEU A 1 80 ? 5.245 -2.844 -11.462 1.00 95.25 80 LEU A O 1
ATOM 607 N N . ARG A 1 81 ? 6.748 -4.254 -10.575 1.00 95.25 81 ARG A N 1
ATOM 608 C CA . ARG A 1 81 ? 5.777 -5.194 -10.002 1.00 95.25 81 ARG A CA 1
ATOM 609 C C . ARG A 1 81 ? 5.665 -5.077 -8.488 1.00 95.25 81 ARG A C 1
ATOM 611 O O . ARG A 1 81 ? 6.569 -4.629 -7.782 1.00 95.25 81 ARG A O 1
ATOM 618 N N . LYS A 1 82 ? 4.524 -5.534 -7.971 1.00 94.44 82 LYS A N 1
ATOM 619 C CA . LYS A 1 82 ? 4.386 -5.860 -6.550 1.00 94.44 82 LYS A CA 1
ATOM 620 C C . LYS A 1 82 ? 5.095 -7.186 -6.303 1.00 94.44 82 LYS A C 1
ATOM 622 O O . LYS A 1 82 ? 4.837 -8.157 -7.006 1.00 94.44 82 LYS A O 1
ATOM 627 N N . ILE A 1 83 ? 5.988 -7.212 -5.319 1.00 95.19 83 ILE A N 1
ATOM 628 C CA . ILE A 1 83 ? 6.819 -8.386 -5.008 1.00 95.19 83 ILE A CA 1
ATOM 629 C C . ILE A 1 83 ? 6.057 -9.452 -4.217 1.00 95.19 83 ILE A C 1
ATOM 631 O O . ILE A 1 83 ? 6.509 -10.587 -4.120 1.00 95.19 83 ILE A O 1
ATOM 635 N N . GLY A 1 84 ? 4.904 -9.100 -3.647 1.00 95.19 84 GLY A N 1
ATOM 636 C CA . GLY A 1 84 ? 4.062 -10.052 -2.940 1.00 95.19 84 GLY A CA 1
ATOM 637 C C . GLY A 1 84 ? 2.831 -9.416 -2.312 1.00 95.19 84 GLY A C 1
ATOM 638 O O . GLY A 1 84 ? 2.719 -8.191 -2.214 1.00 95.19 84 GLY A O 1
ATOM 639 N N . ALA A 1 85 ? 1.924 -10.282 -1.871 1.00 96.25 85 ALA A N 1
ATOM 640 C CA . ALA A 1 85 ? 0.756 -9.929 -1.083 1.00 96.25 85 ALA A CA 1
ATOM 641 C C . ALA A 1 85 ? 0.876 -10.551 0.313 1.00 96.25 85 ALA A C 1
ATOM 643 O O . ALA A 1 85 ? 1.238 -11.720 0.444 1.00 96.25 85 ALA A O 1
ATOM 644 N N . LEU A 1 86 ? 0.579 -9.770 1.348 1.00 96.06 86 LEU A N 1
ATOM 645 C CA . LEU A 1 86 ? 0.556 -10.215 2.741 1.00 96.06 86 LEU A CA 1
ATOM 646 C C . LEU A 1 86 ? -0.785 -9.824 3.358 1.00 96.06 86 LEU A C 1
ATOM 648 O O . LEU A 1 86 ? -1.297 -8.738 3.105 1.00 96.06 86 LEU A O 1
ATOM 652 N N . THR A 1 87 ? -1.339 -10.706 4.185 1.00 95.25 87 THR A N 1
ATOM 653 C CA . THR A 1 87 ? -2.495 -10.406 5.037 1.00 95.25 87 THR A CA 1
ATOM 654 C C . THR A 1 87 ? -2.072 -10.554 6.491 1.00 95.25 87 THR A C 1
ATOM 656 O O . THR A 1 87 ? -1.473 -11.563 6.862 1.00 95.25 87 THR A O 1
ATOM 659 N N . LEU A 1 88 ? -2.370 -9.548 7.307 1.00 93.31 88 LEU A N 1
ATOM 660 C CA . LEU A 1 88 ? -2.152 -9.543 8.745 1.00 93.31 88 LEU A CA 1
ATOM 661 C C . LEU A 1 88 ? -3.508 -9.544 9.448 1.00 93.31 88 LEU A C 1
ATOM 663 O O . LEU A 1 88 ? -4.257 -8.567 9.396 1.00 93.31 88 LEU A O 1
ATOM 667 N N . MET A 1 89 ? -3.793 -10.642 10.139 1.00 90.69 89 MET A N 1
ATOM 668 C CA . MET A 1 89 ? -4.903 -10.736 11.079 1.00 90.69 89 MET A CA 1
ATOM 669 C C . MET A 1 89 ? -4.370 -10.486 12.482 1.00 90.69 89 MET A C 1
ATOM 671 O O . MET A 1 89 ? -3.437 -11.158 12.923 1.00 90.69 89 MET A O 1
ATOM 675 N N . VAL A 1 90 ? -4.965 -9.526 13.183 1.00 79.50 90 VAL A N 1
ATOM 676 C CA . VAL A 1 90 ? -4.640 -9.243 14.581 1.00 79.50 90 VAL A CA 1
ATOM 677 C C . VAL A 1 90 ? -5.822 -9.708 15.429 1.00 79.50 90 VAL A C 1
ATOM 679 O O . VAL A 1 90 ? -6.876 -9.070 15.390 1.00 79.50 90 VAL A O 1
ATOM 682 N N . PRO A 1 91 ? -5.696 -10.822 16.174 1.00 81.00 91 PRO A N 1
ATOM 683 C CA . PRO A 1 91 ? -6.772 -11.298 17.034 1.00 81.00 91 PRO A CA 1
ATOM 684 C C . PRO A 1 91 ? -7.226 -10.209 18.013 1.00 81.00 91 PRO A C 1
ATOM 686 O O . PRO A 1 91 ? -6.407 -9.631 18.724 1.00 81.00 91 PRO A O 1
ATOM 689 N N . GLY A 1 92 ? -8.531 -9.930 18.046 1.00 74.81 92 GLY A N 1
ATOM 690 C CA . GLY A 1 92 ? -9.128 -8.941 18.951 1.00 74.81 92 GLY A CA 1
ATOM 691 C C . GLY A 1 92 ? -8.973 -7.474 18.532 1.00 74.81 92 GLY A C 1
ATOM 692 O O . GLY A 1 92 ? -9.403 -6.599 19.280 1.00 74.81 92 GLY A O 1
ATOM 693 N N . LEU A 1 93 ? -8.392 -7.178 17.362 1.00 72.62 93 LEU A N 1
ATOM 694 C CA . LEU A 1 93 ? -8.356 -5.817 16.830 1.00 72.62 93 LEU A CA 1
ATOM 695 C C . LEU A 1 93 ? -9.674 -5.485 16.116 1.00 72.62 93 LEU A C 1
ATOM 697 O O . LEU A 1 93 ? -9.948 -5.970 15.022 1.00 72.62 93 LEU A O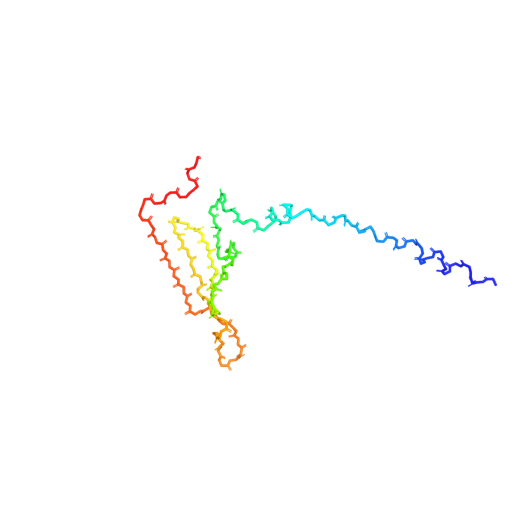 1
ATOM 701 N N . GLU A 1 94 ? -10.463 -4.615 16.732 1.00 71.06 94 GLU A N 1
ATOM 702 C CA . GLU A 1 94 ? -11.741 -4.123 16.217 1.00 71.06 94 GLU A CA 1
ATOM 703 C C . GLU A 1 94 ? -11.566 -2.677 15.740 1.00 71.06 94 GLU A C 1
ATOM 705 O O . GLU A 1 94 ? -11.834 -1.724 16.471 1.00 71.06 94 GLU A O 1
ATOM 710 N N . LEU A 1 95 ? -11.059 -2.489 14.520 1.00 67.38 95 LEU A N 1
ATOM 711 C CA . LEU A 1 95 ? -11.025 -1.151 13.928 1.00 67.38 95 LEU A CA 1
ATOM 712 C C . LEU A 1 95 ? -12.461 -0.718 13.584 1.00 67.38 95 LEU A C 1
ATOM 714 O O . LEU A 1 95 ? -13.262 -1.526 13.119 1.00 67.38 95 LEU A O 1
ATOM 718 N N . PHE A 1 96 ? -12.774 0.564 13.792 1.00 69.81 96 PHE A N 1
ATOM 719 C CA . PHE A 1 96 ? -14.057 1.198 13.431 1.00 69.81 96 PHE A CA 1
ATOM 720 C C . PHE A 1 96 ? -15.281 0.835 14.290 1.00 69.81 96 PHE A C 1
ATOM 722 O O . PHE A 1 96 ? -16.378 1.298 13.986 1.00 69.81 96 PHE A O 1
ATOM 729 N N . LYS A 1 97 ? -15.118 0.088 15.391 1.00 61.09 97 LYS A N 1
ATOM 730 C CA . LYS A 1 97 ? -16.099 0.072 16.491 1.00 61.09 97 LYS A CA 1
ATOM 731 C C . LYS A 1 97 ? -15.806 1.248 17.432 1.00 61.09 97 LYS A C 1
ATOM 733 O O . LYS A 1 97 ? -15.101 1.077 18.423 1.00 61.09 97 LYS A O 1
ATOM 738 N N . LEU A 1 98 ? -16.286 2.441 17.083 1.00 48.62 98 LEU A N 1
ATOM 739 C CA . LEU A 1 98 ? -16.355 3.601 17.984 1.00 48.62 98 LEU A CA 1
ATOM 740 C C . LEU A 1 98 ? -17.815 3.914 18.302 1.00 48.62 98 LEU A C 1
ATOM 742 O O . LEU A 1 98 ? -18.629 3.878 17.353 1.00 48.62 98 LEU A O 1
#

pLDDT: mean 82.22, std 15.71, range [48.28, 97.75]